Protein AF-A0A1U7CKX8-F1 (afdb_monomer_lite)

Secondary structure (DSSP, 8-state):
----PPPHHHHHHHHHHHHHHHHHHHHHHHHHHHHHHHHHHHHHHH---HHHHHHHHHHHHHHHHHHHHHHHTHHHHHHHHHHHHHHHHS------------

Radius of gyration: 24.33 Å; chains: 1; bounding box: 65×36×68 Å

Foldseek 3Di:
DDPPDDDPVVVLVVVLVVLVVVLVVLVVLLVVLVVQLVVLVVCLVPDPDPVVNVVSVVSNVVSVVVNVVSVVVVVVSVVSVVVSVVSVPPDDPDPDPDDDDD

pLDDT: mean 84.9, std 17.54, range [37.41, 98.5]

Sequence (102 aa):
MTQLTAPPEAVDGAQLSKLSVSIRGKLQFMDYLVRAAVADVERFQDEPDPGTRIFIKQLVEMHTANLRQESQNLRAIADLCNMLDAMVQTPQEQPYSSGDPS

Structure (mmCIF, N/CA/C/O backbone):
data_AF-A0A1U7CKX8-F1
#
_entry.id   AF-A0A1U7CKX8-F1
#
loop_
_atom_site.group_PDB
_atom_site.id
_atom_site.type_symbol
_atom_site.label_atom_id
_atom_site.label_alt_id
_atom_site.label_comp_id
_atom_site.label_asym_id
_atom_site.label_entity_id
_atom_site.label_seq_id
_atom_site.pdbx_PDB_ins_code
_atom_site.Cartn_x
_atom_site.Cartn_y
_atom_site.Cartn_z
_atom_site.occupancy
_atom_site.B_iso_or_equiv
_atom_site.auth_seq_id
_atom_site.auth_comp_id
_atom_site.auth_asym_id
_atom_site.auth_atom_id
_atom_site.pdbx_PDB_model_num
ATOM 1 N N . MET A 1 1 ? -28.362 29.559 28.623 1.00 37.41 1 MET A N 1
ATOM 2 C CA . MET A 1 1 ? -27.595 28.728 27.675 1.00 37.41 1 MET A CA 1
ATOM 3 C C . MET A 1 1 ? -27.703 27.292 28.146 1.00 37.41 1 MET A C 1
ATOM 5 O O . MET A 1 1 ? -27.053 26.931 29.116 1.00 37.41 1 MET A O 1
ATOM 9 N N . THR A 1 2 ? -28.602 26.518 27.551 1.00 43.72 2 THR A N 1
ATOM 10 C CA . THR A 1 2 ? -28.795 25.108 27.902 1.00 43.72 2 THR A CA 1
ATOM 11 C C . THR A 1 2 ? -27.727 24.319 27.158 1.00 43.72 2 THR A C 1
ATOM 13 O O . THR A 1 2 ? -27.738 24.277 25.930 1.00 43.72 2 THR A O 1
ATOM 16 N N . GLN A 1 3 ? -26.741 23.798 27.886 1.00 48.81 3 GLN A N 1
ATOM 17 C CA . GLN A 1 3 ? -25.689 22.971 27.309 1.00 48.81 3 GLN A CA 1
ATOM 18 C C . GLN A 1 3 ? -26.336 21.635 26.904 1.00 48.81 3 GLN A C 1
ATOM 20 O O . GLN A 1 3 ? -26.753 20.868 27.767 1.00 48.81 3 GLN A O 1
ATOM 25 N N . LEU A 1 4 ? -26.508 21.406 25.597 1.00 48.78 4 LEU A N 1
ATOM 26 C CA . LEU A 1 4 ? -26.934 20.117 25.051 1.00 48.78 4 LEU A CA 1
ATOM 27 C C . LEU A 1 4 ? -25.744 19.157 25.142 1.00 48.78 4 LEU A C 1
ATOM 29 O O . LEU A 1 4 ? -24.910 19.094 24.240 1.00 48.78 4 LEU A O 1
ATOM 33 N N . THR A 1 5 ? -25.639 18.427 26.244 1.00 53.84 5 THR A N 1
ATOM 34 C CA . THR A 1 5 ? -24.781 17.246 26.304 1.00 53.84 5 THR A CA 1
ATOM 35 C C . THR A 1 5 ? -25.470 16.155 25.489 1.00 53.84 5 THR A C 1
ATOM 37 O O . THR A 1 5 ? -26.598 15.767 25.793 1.00 53.84 5 THR A O 1
ATOM 40 N N . ALA A 1 6 ? -24.837 15.716 24.398 1.00 52.34 6 ALA A N 1
ATOM 41 C CA . ALA A 1 6 ? -25.353 14.618 23.588 1.00 52.34 6 ALA A CA 1
ATOM 42 C C . ALA A 1 6 ? -25.485 13.343 24.446 1.00 52.34 6 ALA A C 1
ATOM 44 O O . ALA A 1 6 ? -24.659 13.142 25.343 1.00 52.34 6 ALA A O 1
ATOM 45 N N . PRO A 1 7 ? -26.488 12.482 24.188 1.00 52.84 7 PRO A N 1
ATOM 46 C CA . PRO A 1 7 ? -26.635 11.224 24.908 1.00 52.84 7 PRO A CA 1
ATOM 47 C C . PRO A 1 7 ? -25.356 10.379 24.778 1.00 52.84 7 PRO A C 1
ATOM 49 O O . PRO A 1 7 ? -24.800 10.324 23.677 1.00 52.84 7 PRO A O 1
ATOM 52 N N . PRO A 1 8 ? -24.895 9.708 25.849 1.00 57.59 8 PRO A N 1
ATOM 53 C CA . PRO A 1 8 ? -23.675 8.896 25.825 1.00 57.59 8 PRO A CA 1
ATOM 54 C C . PRO A 1 8 ? -23.664 7.857 24.689 1.00 57.59 8 PRO A C 1
ATOM 56 O O . PRO A 1 8 ? -22.658 7.718 24.000 1.00 57.59 8 PRO A O 1
ATOM 59 N N . GLU A 1 9 ? -24.815 7.260 24.364 1.00 57.09 9 GLU A N 1
ATOM 60 C CA . GLU A 1 9 ? -24.949 6.302 23.252 1.00 57.09 9 GLU A CA 1
ATOM 61 C C . GLU A 1 9 ? -24.613 6.900 21.868 1.00 57.09 9 GLU A C 1
ATOM 63 O O . GLU A 1 9 ? -24.087 6.214 20.988 1.00 57.09 9 GLU A O 1
ATOM 68 N N . ALA A 1 10 ? -24.872 8.197 21.657 1.00 61.53 10 ALA A N 1
ATOM 69 C CA . ALA A 1 10 ? -24.532 8.879 20.406 1.00 61.53 10 ALA A CA 1
ATOM 70 C C . ALA A 1 10 ? -23.018 9.129 20.278 1.00 61.53 10 ALA A C 1
ATOM 72 O O . ALA A 1 10 ? -22.487 9.191 19.164 1.00 61.53 10 ALA A O 1
ATOM 73 N N . VAL A 1 11 ? -22.317 9.258 21.410 1.00 61.78 11 VAL A N 1
ATOM 74 C CA . VAL A 1 11 ? -20.858 9.418 21.466 1.00 61.78 11 VAL A CA 1
ATOM 75 C C . VAL A 1 11 ? -20.166 8.087 21.158 1.00 61.78 11 VAL A C 1
ATOM 77 O O . VAL A 1 11 ? -19.214 8.074 20.373 1.00 61.78 11 VAL A O 1
ATOM 80 N N . ASP A 1 12 ? -20.693 6.974 21.670 1.00 72.00 12 ASP A N 1
ATOM 81 C CA . ASP A 1 12 ? -20.143 5.632 21.443 1.00 72.00 12 ASP A CA 1
ATOM 82 C C . ASP A 1 12 ? -20.283 5.192 19.978 1.00 72.00 12 ASP A C 1
ATOM 84 O O . ASP A 1 12 ? -19.314 4.736 19.362 1.00 72.00 12 ASP A O 1
ATOM 88 N N . GLY A 1 13 ? -21.443 5.436 19.356 1.00 77.50 13 GLY A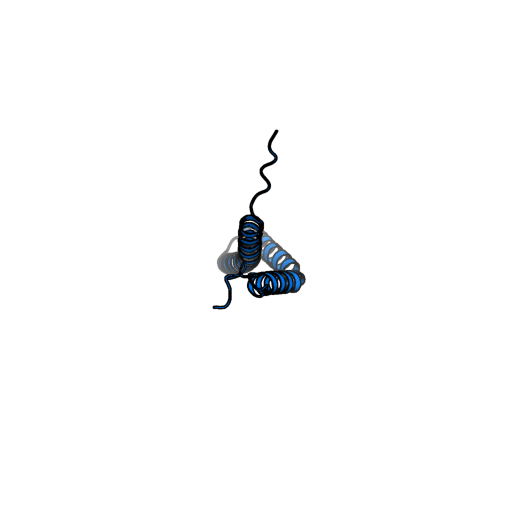 N 1
ATOM 89 C CA . GLY A 1 13 ? -21.658 5.144 17.933 1.00 77.50 13 GLY A CA 1
ATOM 90 C C . GLY A 1 13 ? -20.727 5.933 17.000 1.00 77.50 13 GLY A C 1
ATOM 91 O O . GLY A 1 13 ? -20.190 5.390 16.027 1.00 77.50 13 GLY A O 1
ATOM 92 N N . ALA A 1 14 ? -20.473 7.208 17.308 1.00 83.94 14 ALA A N 1
ATOM 93 C CA . ALA A 1 14 ? -19.542 8.035 16.541 1.00 83.94 14 ALA A CA 1
ATOM 94 C C . ALA A 1 14 ? -18.088 7.543 16.668 1.00 83.94 14 ALA A C 1
ATOM 96 O O . ALA A 1 14 ? -17.337 7.554 15.686 1.00 83.94 14 ALA A O 1
ATOM 97 N N . GLN A 1 15 ? -17.691 7.076 17.855 1.00 86.25 15 GLN A N 1
ATOM 98 C CA . GLN A 1 15 ? -16.363 6.513 18.096 1.00 86.25 15 GLN A CA 1
ATOM 99 C C . GLN A 1 15 ? -16.169 5.155 17.399 1.00 86.25 15 GLN A C 1
ATOM 101 O O . GLN A 1 15 ? -15.157 4.978 16.715 1.00 86.25 15 GLN A O 1
ATOM 106 N N . LEU A 1 16 ? -17.154 4.250 17.463 1.00 88.00 16 LEU A N 1
ATOM 107 C CA . LEU A 1 16 ? -17.150 2.969 16.737 1.00 88.00 16 LEU A CA 1
ATOM 108 C C . LEU A 1 16 ? -16.984 3.173 15.222 1.00 88.00 16 LEU A C 1
ATOM 110 O O . LEU A 1 16 ? -16.149 2.529 14.575 1.00 88.00 16 LEU A O 1
ATOM 114 N N . SER A 1 17 ? -17.744 4.117 14.656 1.00 90.56 17 SER A N 1
ATOM 115 C CA . SER A 1 17 ? -17.652 4.483 13.238 1.00 90.56 17 SER A CA 1
ATOM 116 C C . SER A 1 17 ? -16.258 5.010 12.882 1.00 90.56 17 SER A C 1
ATOM 118 O O . SER A 1 17 ? -15.639 4.559 11.913 1.00 90.56 17 SER A O 1
ATOM 120 N N . LYS A 1 18 ? -15.703 5.906 13.708 1.00 92.25 18 LYS A N 1
ATOM 121 C CA . LYS A 1 18 ? -14.363 6.473 13.508 1.00 92.25 18 LYS A CA 1
ATOM 122 C C . LYS A 1 18 ? -13.263 5.407 13.539 1.00 92.25 18 LYS A C 1
ATOM 124 O O . LYS A 1 18 ? -12.373 5.435 12.682 1.00 92.25 18 LYS A O 1
ATOM 129 N N . LEU A 1 19 ? -13.307 4.475 14.493 1.00 92.62 19 LEU A N 1
ATOM 130 C CA . LEU A 1 19 ? -12.349 3.367 14.578 1.00 92.62 19 LEU A CA 1
ATOM 131 C C . LEU A 1 19 ? -12.445 2.457 13.352 1.00 92.62 19 LEU A C 1
ATOM 133 O O . LEU A 1 19 ? -11.428 2.178 12.717 1.00 92.62 19 LEU A O 1
ATOM 137 N N . SER A 1 20 ? -13.663 2.092 12.948 1.00 93.88 20 SER A N 1
ATOM 138 C CA . SER A 1 20 ? -13.908 1.256 11.766 1.00 93.88 20 SER A CA 1
ATOM 139 C C . SER A 1 20 ? -13.373 1.901 10.481 1.00 93.88 20 SER A C 1
ATOM 141 O O . SER A 1 20 ? -12.678 1.259 9.690 1.00 93.88 20 SER A O 1
ATOM 143 N N . VAL A 1 21 ? -13.630 3.199 10.286 1.00 95.50 21 VAL A N 1
ATOM 144 C CA . VAL A 1 21 ? -13.093 3.969 9.151 1.00 95.50 21 VAL A CA 1
ATOM 145 C C . VAL A 1 21 ? -11.564 4.028 9.191 1.00 95.50 21 VAL A C 1
ATOM 147 O O . VAL A 1 21 ? -10.928 3.917 8.142 1.00 95.50 21 VAL A O 1
ATOM 150 N N . SER A 1 22 ? -10.968 4.156 10.378 1.00 93.94 22 SER A N 1
ATOM 151 C CA . SER A 1 22 ? -9.510 4.214 10.548 1.00 93.94 22 SER A CA 1
ATOM 152 C C . SER A 1 22 ? -8.834 2.886 10.201 1.00 93.94 22 SER A C 1
ATOM 154 O O . SER A 1 22 ? -7.848 2.882 9.463 1.00 93.94 22 SER A O 1
ATOM 156 N N . ILE A 1 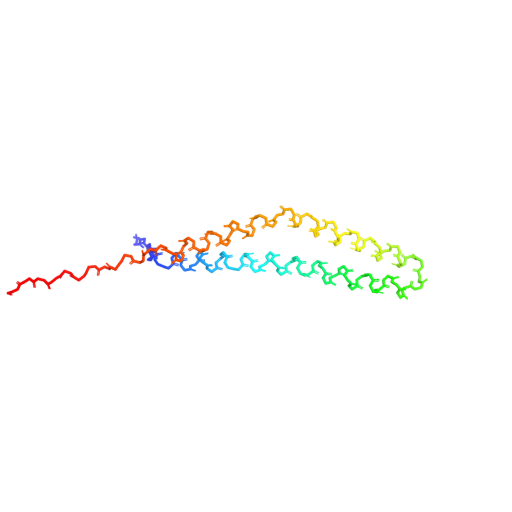23 ? -9.379 1.759 10.678 1.00 94.31 23 ILE A N 1
ATOM 157 C CA . ILE A 1 23 ? -8.905 0.406 10.337 1.00 94.31 23 ILE A CA 1
ATOM 158 C C . ILE A 1 23 ? -8.977 0.201 8.825 1.00 94.31 23 ILE A C 1
ATOM 160 O O . ILE A 1 23 ? -7.979 -0.153 8.193 1.00 94.31 23 ILE A O 1
ATOM 164 N N . ARG A 1 24 ? -10.142 0.494 8.232 1.00 95.88 24 ARG A N 1
ATOM 165 C CA . ARG A 1 24 ? -10.351 0.381 6.787 1.00 95.88 24 ARG A CA 1
ATOM 166 C C . ARG A 1 24 ? -9.334 1.215 6.011 1.00 95.88 24 ARG A C 1
ATOM 168 O O . ARG A 1 24 ? -8.720 0.693 5.090 1.00 95.88 24 ARG A O 1
ATOM 175 N N . GLY A 1 25 ? -9.131 2.476 6.394 1.00 95.19 25 GLY A N 1
ATOM 176 C CA . GLY A 1 25 ? -8.194 3.375 5.719 1.00 95.19 25 GLY A CA 1
ATOM 177 C C . GLY A 1 25 ? -6.755 2.856 5.735 1.00 95.19 25 GLY A C 1
ATOM 178 O O . GLY A 1 25 ? -6.089 2.880 4.703 1.00 95.19 25 GLY A O 1
ATOM 179 N N . LYS A 1 26 ? -6.293 2.317 6.872 1.00 94.62 26 LYS A N 1
ATOM 180 C CA . LYS A 1 26 ? -4.951 1.719 6.982 1.00 94.62 26 LYS A CA 1
ATOM 181 C C . LYS A 1 26 ? -4.786 0.508 6.065 1.00 94.62 26 LYS A C 1
ATOM 183 O O . LYS A 1 26 ? -3.821 0.442 5.308 1.00 94.62 26 LYS A O 1
ATOM 188 N N . LEU A 1 27 ? -5.747 -0.415 6.087 1.00 95.50 27 LEU A N 1
ATOM 189 C CA . LEU A 1 27 ? -5.705 -1.617 5.249 1.00 95.50 27 LEU A CA 1
ATOM 190 C C . LEU A 1 27 ? -5.793 -1.280 3.755 1.00 95.50 27 LEU A C 1
ATOM 192 O O . LEU A 1 27 ? -5.029 -1.815 2.957 1.00 95.50 27 LEU A O 1
ATOM 196 N N . GLN A 1 28 ? -6.674 -0.349 3.380 1.00 96.50 28 GLN A N 1
ATOM 197 C CA . GLN A 1 28 ? -6.803 0.127 2.001 1.00 96.50 28 GLN A CA 1
ATOM 198 C C . GLN A 1 28 ? -5.520 0.786 1.498 1.00 96.50 28 GLN A C 1
ATOM 200 O O . GLN A 1 28 ? -5.159 0.604 0.338 1.00 96.50 28 GLN A O 1
ATOM 205 N N . PHE A 1 29 ? -4.823 1.537 2.351 1.00 95.38 29 PHE A N 1
ATOM 206 C CA . PHE A 1 29 ? -3.559 2.154 1.972 1.00 95.38 29 PHE A CA 1
ATOM 207 C C . PHE A 1 29 ? -2.454 1.115 1.746 1.00 95.38 29 PHE A C 1
ATOM 209 O O . PHE A 1 29 ? -1.740 1.197 0.749 1.00 95.38 29 PHE A O 1
ATOM 216 N N . MET A 1 30 ? -2.344 0.101 2.608 1.00 96.06 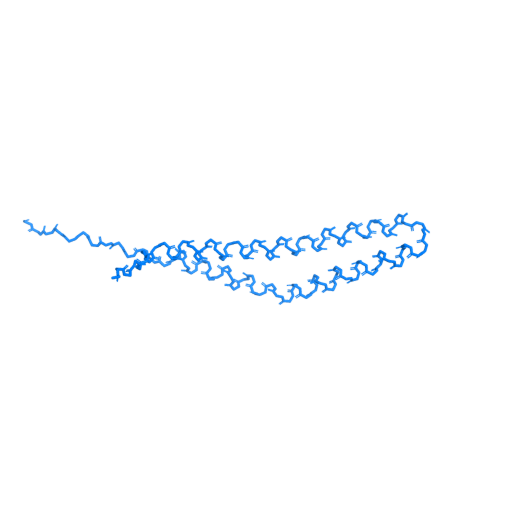30 MET A N 1
ATOM 217 C CA . MET A 1 30 ? -1.387 -0.993 2.398 1.00 96.06 30 MET A CA 1
ATOM 218 C C . MET A 1 30 ? -1.667 -1.762 1.103 1.00 96.06 30 MET A C 1
ATOM 220 O O . MET A 1 30 ? -0.748 -2.022 0.331 1.00 96.06 30 MET A O 1
ATOM 224 N N . ASP A 1 31 ? -2.933 -2.078 0.837 1.00 96.81 31 ASP A N 1
ATOM 225 C CA . ASP A 1 31 ? -3.350 -2.732 -0.404 1.00 96.81 31 ASP A CA 1
ATOM 226 C C . ASP A 1 31 ? -3.076 -1.855 -1.641 1.00 96.81 31 ASP A C 1
ATOM 228 O O . ASP A 1 31 ? -2.579 -2.343 -2.656 1.00 96.81 31 ASP A O 1
ATOM 232 N N . TYR A 1 32 ? -3.292 -0.540 -1.542 1.00 97.81 32 TYR A N 1
ATOM 233 C CA . TYR A 1 32 ? -2.887 0.409 -2.581 1.00 97.81 32 TYR A CA 1
ATOM 234 C C . TYR A 1 32 ? -1.380 0.348 -2.865 1.00 97.81 32 TYR A C 1
ATOM 236 O O . TYR A 1 32 ? -0.992 0.277 -4.028 1.00 97.81 32 TYR A O 1
ATOM 244 N N . LEU A 1 33 ? -0.530 0.347 -1.831 1.00 97.62 33 LEU A N 1
ATOM 245 C CA . LEU A 1 33 ? 0.925 0.288 -2.007 1.00 97.62 33 LEU A CA 1
ATOM 246 C C . LEU A 1 33 ? 1.363 -0.996 -2.719 1.00 97.62 33 LEU A C 1
ATOM 248 O O . LEU A 1 33 ? 2.233 -0.941 -3.586 1.00 97.62 33 LEU A O 1
ATOM 252 N N . VAL A 1 34 ? 0.738 -2.131 -2.392 1.00 97.69 34 VAL A N 1
ATOM 253 C CA . VAL A 1 34 ? 0.984 -3.406 -3.079 1.00 97.69 34 VAL A CA 1
ATOM 254 C C . VAL A 1 34 ? 0.562 -3.316 -4.543 1.00 97.69 34 VAL A C 1
ATOM 256 O O . VAL A 1 34 ? 1.357 -3.635 -5.424 1.00 97.69 34 VAL A O 1
ATOM 259 N N . ARG A 1 35 ? -0.659 -2.842 -4.822 1.00 98.50 35 ARG A N 1
ATOM 260 C CA . ARG A 1 35 ? -1.172 -2.718 -6.195 1.00 98.50 35 ARG A CA 1
ATOM 261 C C . ARG A 1 35 ? -0.330 -1.768 -7.050 1.00 98.50 35 ARG A C 1
ATOM 263 O O . ARG A 1 35 ? -0.053 -2.087 -8.201 1.00 98.50 35 ARG A O 1
ATOM 270 N N . ALA A 1 36 ? 0.113 -0.646 -6.485 1.00 98.19 36 ALA A N 1
ATOM 271 C CA . ALA A 1 36 ? 1.002 0.296 -7.160 1.00 98.19 36 ALA A CA 1
ATOM 272 C C . ALA A 1 36 ? 2.369 -0.335 -7.469 1.00 98.19 36 ALA A C 1
ATOM 274 O O . ALA A 1 36 ? 2.820 -0.287 -8.609 1.00 98.19 36 ALA A O 1
ATOM 275 N N . ALA A 1 37 ? 2.986 -1.009 -6.490 1.00 97.81 37 ALA A N 1
ATOM 276 C CA . ALA A 1 37 ? 4.266 -1.685 -6.691 1.00 97.81 37 ALA A CA 1
ATOM 277 C C . ALA A 1 37 ? 4.190 -2.782 -7.767 1.00 97.81 37 ALA A C 1
ATOM 279 O O . ALA A 1 37 ? 5.104 -2.893 -8.579 1.00 97.81 37 ALA A O 1
ATOM 280 N N . VAL A 1 38 ? 3.107 -3.567 -7.803 1.00 98.31 38 VAL A N 1
ATOM 281 C CA . VAL A 1 38 ? 2.885 -4.585 -8.846 1.00 98.31 38 VAL A CA 1
ATOM 282 C C . VAL A 1 38 ? 2.781 -3.935 -10.225 1.00 98.31 38 VAL A C 1
ATOM 284 O O . VAL A 1 38 ? 3.508 -4.332 -11.132 1.00 98.31 38 VAL A O 1
ATOM 287 N N . ALA A 1 39 ? 1.950 -2.899 -10.366 1.00 98.25 39 ALA A N 1
ATOM 288 C CA . ALA A 1 39 ? 1.780 -2.197 -11.636 1.00 98.25 39 ALA A CA 1
ATOM 289 C C . ALA A 1 39 ? 3.092 -1.566 -12.134 1.00 98.25 39 ALA A C 1
ATOM 291 O O . ALA A 1 39 ? 3.399 -1.619 -13.323 1.00 98.25 39 ALA A O 1
ATOM 292 N N . ASP A 1 40 ? 3.899 -0.992 -11.239 1.00 98.19 40 ASP A N 1
ATOM 293 C CA . ASP A 1 40 ? 5.195 -0.427 -11.618 1.00 98.19 40 ASP A CA 1
ATOM 294 C C . ASP A 1 40 ? 6.220 -1.510 -11.986 1.00 98.19 40 ASP A C 1
ATOM 296 O O . ASP A 1 40 ? 7.029 -1.295 -12.886 1.00 98.19 40 ASP A O 1
ATOM 300 N N . VAL A 1 41 ? 6.177 -2.697 -11.369 1.00 98.31 41 VAL A N 1
ATOM 301 C CA . VAL A 1 41 ? 7.023 -3.833 -11.777 1.00 98.31 41 VAL A CA 1
ATOM 302 C C . VAL A 1 41 ? 6.646 -4.336 -13.171 1.00 98.31 41 VAL A C 1
ATOM 304 O O . VAL A 1 41 ? 7.543 -4.566 -13.979 1.00 98.31 41 VAL A O 1
ATOM 307 N N . GLU A 1 42 ? 5.353 -4.473 -13.471 1.00 98.25 42 GLU A N 1
ATOM 308 C CA . GLU A 1 42 ? 4.873 -4.846 -14.811 1.00 98.25 42 GLU A CA 1
ATOM 309 C C . GLU A 1 42 ? 5.352 -3.825 -15.854 1.00 98.25 42 GLU A C 1
ATOM 311 O O . GLU A 1 42 ? 6.007 -4.180 -16.833 1.00 98.25 42 GLU A O 1
ATOM 316 N N . ARG A 1 43 ? 5.164 -2.527 -15.578 1.00 97.88 43 ARG A N 1
ATOM 317 C CA . ARG A 1 43 ? 5.656 -1.447 -16.447 1.00 97.88 43 ARG A CA 1
ATOM 318 C C . ARG A 1 43 ? 7.174 -1.468 -16.612 1.00 97.88 43 ARG A C 1
ATOM 320 O O . ARG A 1 43 ? 7.665 -1.217 -17.704 1.00 97.88 43 ARG A O 1
ATOM 327 N N . PHE A 1 44 ? 7.929 -1.758 -15.553 1.00 98.00 44 PHE A N 1
ATOM 328 C CA . PHE A 1 44 ? 9.391 -1.834 -15.611 1.00 98.00 44 PHE A CA 1
ATOM 329 C C . PHE A 1 44 ? 9.881 -2.948 -16.545 1.00 98.00 44 PHE A C 1
ATOM 331 O O . PHE A 1 44 ? 10.891 -2.767 -17.227 1.00 98.00 44 PHE A O 1
ATOM 338 N N . GLN A 1 45 ? 9.195 -4.096 -16.555 1.00 96.88 45 GLN A N 1
ATOM 339 C CA . GLN A 1 45 ? 9.548 -5.244 -17.396 1.00 96.88 45 GLN A CA 1
ATOM 340 C C . GLN A 1 45 ? 9.355 -4.939 -18.883 1.00 96.88 45 GLN A C 1
ATOM 342 O O . GLN A 1 45 ? 10.210 -5.308 -19.692 1.00 96.88 45 GLN A O 1
ATOM 347 N N . ASP A 1 46 ? 8.285 -4.220 -19.215 1.00 97.38 46 ASP A N 1
ATOM 348 C CA . ASP A 1 46 ? 7.927 -3.898 -20.595 1.00 97.38 46 ASP A CA 1
ATOM 349 C C . ASP A 1 46 ? 8.612 -2.629 -21.132 1.00 97.38 46 ASP A C 1
ATOM 351 O O . ASP A 1 46 ? 8.634 -2.422 -22.342 1.00 97.38 46 ASP A O 1
ATOM 355 N N . GLU A 1 47 ? 9.191 -1.779 -20.272 1.00 98.25 47 GLU A N 1
ATOM 356 C CA . GLU A 1 47 ? 9.734 -0.465 -20.654 1.00 98.25 47 GLU A CA 1
ATOM 357 C C . GLU A 1 47 ? 11.079 -0.566 -21.397 1.00 98.25 47 GLU A C 1
ATOM 359 O O . GLU A 1 47 ? 12.085 -0.898 -20.759 1.00 98.25 47 GLU A O 1
ATOM 364 N N . PRO A 1 48 ? 11.165 -0.254 -22.706 1.00 96.88 48 PRO A N 1
ATOM 365 C CA . PRO A 1 48 ? 12.416 -0.325 -23.460 1.00 96.88 48 PRO A CA 1
ATOM 366 C C . PRO A 1 48 ? 13.363 0.859 -23.218 1.00 96.88 48 PRO A C 1
ATOM 368 O O . PRO A 1 48 ? 14.571 0.699 -23.413 1.00 96.88 48 PRO A O 1
ATOM 371 N N . ASP A 1 49 ? 12.858 2.032 -22.821 1.00 98.44 49 ASP A N 1
ATOM 372 C CA . ASP A 1 49 ? 13.679 3.227 -22.637 1.00 98.44 49 ASP A CA 1
ATOM 373 C C . ASP A 1 49 ? 14.463 3.175 -21.309 1.00 98.44 49 ASP A C 1
ATOM 375 O O . ASP A 1 49 ? 13.867 3.113 -20.228 1.00 98.44 49 ASP A O 1
ATOM 379 N N . PRO A 1 50 ? 15.809 3.251 -21.335 1.00 97.06 50 PRO A N 1
ATOM 380 C CA . PRO A 1 50 ? 16.615 3.180 -20.119 1.00 97.06 50 PRO A CA 1
ATOM 381 C C . PRO A 1 50 ? 16.314 4.289 -19.102 1.00 97.06 50 PRO A C 1
ATOM 383 O O . PRO A 1 50 ? 16.379 4.039 -17.898 1.00 97.06 50 PRO A O 1
ATOM 386 N N . GLY A 1 51 ? 15.993 5.504 -19.560 1.00 97.88 51 GLY A N 1
ATOM 387 C CA . GLY A 1 51 ? 15.701 6.636 -18.676 1.00 97.88 51 GLY A CA 1
ATOM 388 C C . GLY A 1 51 ? 14.399 6.433 -17.905 1.00 97.88 51 GLY A C 1
ATOM 389 O O . GLY A 1 51 ? 14.359 6.545 -16.678 1.00 97.88 51 GLY A O 1
ATOM 390 N N . THR A 1 52 ? 13.349 6.043 -18.620 1.00 98.00 52 THR A N 1
ATOM 391 C CA . THR A 1 52 ? 12.033 5.733 -18.057 1.00 98.00 52 THR A CA 1
ATOM 392 C C . THR A 1 52 ? 12.110 4.526 -17.127 1.00 98.00 52 THR A C 1
ATOM 394 O O . THR A 1 52 ? 11.551 4.545 -16.031 1.00 98.00 52 THR A O 1
ATOM 397 N N . ARG A 1 53 ? 12.911 3.516 -17.480 1.00 98.06 53 ARG A N 1
ATOM 398 C CA . ARG A 1 53 ? 13.165 2.349 -16.630 1.00 98.06 53 ARG A CA 1
ATOM 399 C C . ARG A 1 53 ? 13.811 2.719 -15.28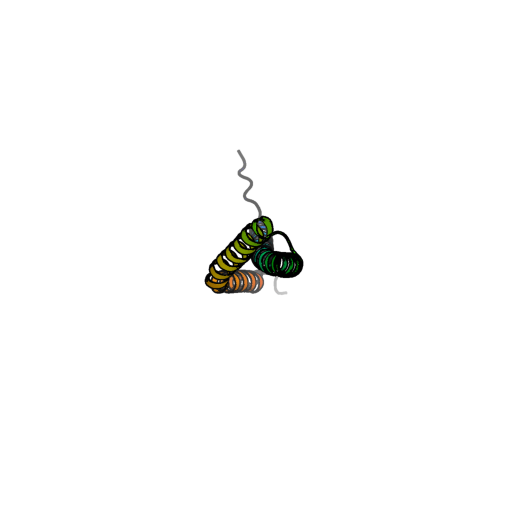6 1.00 98.06 53 ARG A C 1
ATOM 401 O O . ARG A 1 53 ? 13.440 2.157 -14.255 1.00 98.06 53 ARG A O 1
ATOM 408 N N . ILE A 1 54 ? 14.741 3.680 -15.263 1.00 98.19 54 ILE A N 1
ATOM 409 C CA . ILE A 1 54 ? 15.323 4.205 -14.011 1.00 98.19 54 ILE A CA 1
ATOM 410 C C . ILE A 1 54 ? 14.244 4.872 -13.154 1.00 98.19 54 ILE A C 1
ATOM 412 O O . ILE A 1 54 ? 14.175 4.616 -11.952 1.00 98.19 54 ILE A O 1
ATOM 416 N N . PHE A 1 55 ? 13.391 5.693 -13.767 1.00 98.06 55 PHE A N 1
ATOM 417 C CA . PHE A 1 55 ? 12.301 6.360 -13.061 1.00 98.06 55 PHE A CA 1
ATOM 418 C C . PHE A 1 55 ? 11.306 5.356 -12.458 1.00 98.06 55 PHE A C 1
ATOM 420 O O . PHE A 1 55 ? 10.989 5.440 -11.273 1.00 98.06 55 PHE A O 1
ATOM 427 N N . ILE A 1 56 ? 10.868 4.354 -13.227 1.00 98.06 56 ILE A N 1
ATOM 428 C CA . ILE A 1 56 ? 9.940 3.327 -12.731 1.00 98.06 56 ILE A CA 1
ATOM 429 C C . ILE A 1 56 ? 10.573 2.533 -11.579 1.00 98.06 56 ILE A C 1
ATOM 431 O O . ILE A 1 56 ? 9.914 2.275 -10.574 1.00 98.06 56 ILE A O 1
ATOM 435 N N . LYS A 1 57 ? 11.870 2.207 -11.658 1.00 97.94 57 LYS A N 1
ATOM 436 C CA . LYS A 1 57 ? 12.581 1.549 -10.550 1.00 97.94 57 LYS A CA 1
ATOM 437 C C . LYS A 1 57 ? 12.488 2.353 -9.248 1.00 97.94 57 LYS A C 1
ATOM 439 O O . LYS A 1 57 ? 12.250 1.769 -8.194 1.00 97.94 57 LYS A O 1
ATOM 444 N N . GLN A 1 58 ? 12.637 3.676 -9.318 1.00 98.31 58 GLN A N 1
ATOM 445 C CA . GLN A 1 58 ? 12.507 4.546 -8.146 1.00 98.31 58 GLN A CA 1
ATOM 446 C C . GLN A 1 58 ? 11.084 4.529 -7.568 1.00 98.31 58 GLN A C 1
ATOM 448 O O . GLN A 1 58 ? 10.929 4.563 -6.347 1.00 98.31 58 GLN A O 1
ATOM 453 N N . LEU A 1 59 ? 10.047 4.420 -8.408 1.00 98.06 59 LEU A N 1
ATOM 454 C CA . LEU A 1 59 ? 8.664 4.259 -7.939 1.00 98.06 59 LEU A CA 1
ATOM 455 C C . LEU A 1 59 ? 8.469 2.937 -7.189 1.00 98.06 59 LEU A C 1
ATOM 457 O O . LEU A 1 59 ? 7.931 2.937 -6.080 1.00 98.06 59 LEU A O 1
ATOM 461 N N . VAL A 1 60 ? 8.982 1.827 -7.732 1.00 98.12 60 VAL A N 1
ATOM 462 C CA . VAL A 1 60 ? 8.945 0.517 -7.060 1.00 98.12 60 VAL A CA 1
ATOM 463 C C . VAL A 1 60 ? 9.651 0.585 -5.702 1.00 98.12 60 VAL A C 1
ATOM 465 O O . VAL A 1 60 ? 9.112 0.117 -4.694 1.00 98.12 60 VAL A O 1
ATOM 468 N N . GLU A 1 61 ? 10.839 1.193 -5.647 1.00 98.00 61 GLU A N 1
ATOM 469 C CA . GLU A 1 61 ? 11.602 1.379 -4.408 1.00 98.00 61 GLU A CA 1
ATOM 470 C C . GLU A 1 61 ? 10.828 2.220 -3.383 1.00 98.00 61 GLU A C 1
ATOM 472 O O . GLU A 1 61 ? 10.734 1.829 -2.217 1.00 98.00 61 GLU A O 1
ATOM 477 N N . MET A 1 62 ? 10.213 3.323 -3.817 1.00 98.19 62 MET A N 1
ATOM 478 C CA . MET A 1 62 ? 9.386 4.187 -2.975 1.00 98.19 62 MET A CA 1
ATOM 479 C C . MET A 1 62 ? 8.168 3.440 -2.412 1.00 98.19 62 MET A C 1
ATOM 481 O O . MET A 1 62 ? 7.951 3.448 -1.198 1.00 98.19 62 MET A O 1
ATOM 485 N N . HIS A 1 63 ? 7.378 2.767 -3.255 1.00 98.19 63 HIS A N 1
ATOM 486 C CA . HIS A 1 63 ? 6.199 2.020 -2.807 1.00 98.19 63 HIS A CA 1
ATOM 487 C C . HIS A 1 63 ? 6.574 0.892 -1.841 1.00 98.19 63 HIS A C 1
ATOM 489 O O . HIS A 1 63 ? 5.915 0.712 -0.816 1.00 98.19 63 HIS A O 1
ATOM 495 N N . THR A 1 64 ? 7.678 0.192 -2.108 1.00 97.25 64 THR A N 1
ATOM 496 C CA . THR A 1 64 ? 8.185 -0.874 -1.232 1.00 97.25 64 THR A CA 1
ATOM 497 C C . THR A 1 64 ? 8.691 -0.324 0.105 1.00 97.25 64 THR A C 1
ATOM 499 O O . THR A 1 64 ? 8.463 -0.937 1.150 1.00 97.25 64 THR A O 1
ATOM 502 N N . ALA A 1 65 ? 9.356 0.836 0.108 1.00 97.62 65 ALA A N 1
ATOM 503 C CA . ALA A 1 65 ? 9.793 1.505 1.333 1.00 97.62 65 ALA A CA 1
ATOM 504 C C . ALA A 1 65 ? 8.597 1.934 2.198 1.00 97.62 65 ALA A C 1
ATOM 506 O O . ALA A 1 65 ? 8.572 1.635 3.394 1.00 97.62 65 ALA A O 1
ATOM 507 N N . ASN A 1 66 ? 7.575 2.535 1.582 1.00 96.25 66 ASN A N 1
ATOM 508 C CA . ASN A 1 66 ? 6.335 2.906 2.263 1.00 96.25 66 ASN A CA 1
ATOM 509 C C . ASN A 1 66 ? 5.619 1.672 2.827 1.00 96.25 66 ASN A C 1
ATOM 511 O O . ASN A 1 66 ? 5.191 1.678 3.97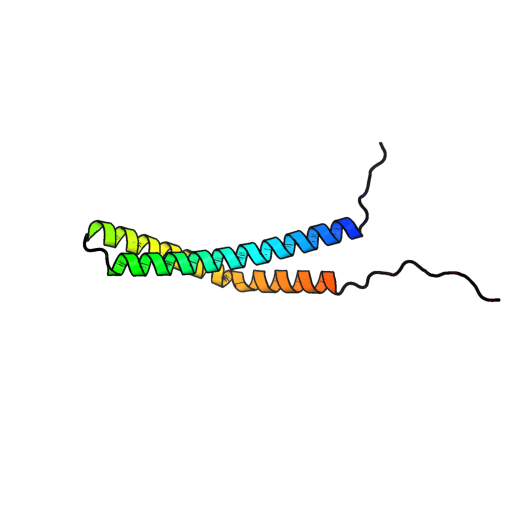9 1.00 96.25 66 ASN A O 1
ATOM 515 N N . LEU A 1 67 ? 5.542 0.580 2.058 1.00 95.69 67 LEU A N 1
ATOM 516 C CA . LEU A 1 67 ? 4.908 -0.657 2.515 1.00 95.69 67 LEU A CA 1
ATOM 517 C C . LEU A 1 67 ? 5.656 -1.261 3.706 1.00 95.69 67 LEU A C 1
ATOM 519 O O . LEU A 1 67 ? 5.029 -1.717 4.659 1.00 95.69 67 LEU A O 1
ATOM 523 N N . ARG A 1 68 ? 6.994 -1.227 3.692 1.00 95.81 68 ARG A N 1
ATOM 524 C CA . ARG A 1 68 ? 7.810 -1.666 4.829 1.00 95.81 68 ARG A CA 1
ATOM 525 C C . ARG A 1 68 ? 7.510 -0.833 6.074 1.00 95.81 68 ARG A C 1
ATOM 527 O O . ARG A 1 68 ? 7.312 -1.411 7.139 1.00 95.81 68 ARG A O 1
ATOM 534 N N . GLN A 1 69 ? 7.444 0.487 5.946 1.00 94.56 69 GLN A N 1
ATOM 535 C CA . GLN A 1 69 ? 7.111 1.372 7.061 1.00 94.56 69 GLN A CA 1
ATOM 536 C C . GLN A 1 69 ? 5.707 1.082 7.614 1.00 94.56 69 GLN A C 1
ATOM 538 O O . GLN A 1 69 ? 5.551 0.893 8.818 1.00 94.56 69 GLN A O 1
ATOM 543 N N . GLU A 1 70 ? 4.696 0.957 6.754 1.00 92.38 70 GLU A N 1
ATOM 544 C CA . GLU A 1 70 ? 3.336 0.622 7.195 1.00 92.38 70 GLU A CA 1
ATOM 545 C C . GLU A 1 70 ? 3.240 -0.789 7.788 1.00 92.38 70 GLU A C 1
ATOM 547 O O . GLU A 1 70 ? 2.513 -1.004 8.757 1.00 92.38 70 GLU A O 1
ATOM 552 N N . SER A 1 71 ? 4.030 -1.749 7.295 1.00 90.25 71 SER A N 1
ATOM 553 C CA . SER A 1 71 ? 4.058 -3.108 7.849 1.00 90.25 71 SER A CA 1
ATOM 554 C C . SER A 1 71 ? 4.541 -3.148 9.306 1.00 90.25 71 SER A C 1
ATOM 556 O O . SER A 1 71 ? 4.064 -3.963 10.094 1.00 90.25 71 SER A O 1
ATOM 558 N N . GLN A 1 72 ? 5.427 -2.226 9.702 1.00 90.25 72 GLN A N 1
ATOM 559 C CA . GLN A 1 72 ? 5.868 -2.084 11.095 1.00 90.25 72 GLN A CA 1
ATOM 560 C C . GLN A 1 72 ? 4.738 -1.572 12.001 1.00 90.25 72 GLN A C 1
ATOM 562 O O . GLN A 1 72 ? 4.725 -1.855 13.199 1.00 90.25 72 GLN A O 1
ATOM 567 N N . ASN A 1 73 ? 3.751 -0.888 11.419 1.00 86.31 73 ASN A N 1
ATOM 568 C CA . ASN A 1 73 ? 2.582 -0.351 12.106 1.00 86.31 73 ASN A CA 1
ATOM 569 C C . ASN A 1 73 ? 1.383 -1.312 12.121 1.00 86.31 73 ASN A C 1
ATOM 571 O O . ASN A 1 73 ? 0.323 -0.944 12.627 1.00 86.31 73 ASN A O 1
ATOM 575 N N . LEU A 1 74 ? 1.524 -2.553 11.637 1.00 86.69 74 LEU A N 1
ATOM 576 C CA . LEU A 1 74 ? 0.438 -3.544 11.668 1.00 86.69 74 LEU A CA 1
ATOM 577 C C . LEU A 1 74 ? -0.073 -3.829 13.086 1.00 86.69 74 LEU A C 1
ATOM 579 O O . LEU A 1 74 ? -1.262 -4.088 13.265 1.00 86.69 74 LEU A O 1
ATOM 583 N N . ARG A 1 75 ? 0.787 -3.711 14.107 1.00 89.12 75 ARG A N 1
ATOM 584 C CA . ARG A 1 75 ? 0.363 -3.820 15.512 1.00 89.12 75 ARG A CA 1
ATOM 585 C C . ARG A 1 75 ? -0.708 -2.785 15.870 1.00 89.12 75 ARG A C 1
ATOM 587 O O . ARG A 1 75 ? -1.675 -3.140 16.527 1.00 89.12 75 ARG A O 1
ATOM 594 N N . ALA A 1 76 ? -0.608 -1.563 15.350 1.00 88.00 76 ALA A N 1
ATOM 595 C CA . ALA A 1 76 ? -1.612 -0.531 15.597 1.00 88.00 76 ALA A CA 1
ATOM 596 C C . ALA A 1 76 ? -2.985 -0.894 15.005 1.00 88.00 76 ALA A C 1
ATOM 598 O O . ALA A 1 76 ? -4.007 -0.472 15.532 1.00 88.00 76 ALA A O 1
ATOM 599 N N . ILE A 1 77 ? -3.036 -1.680 13.921 1.00 91.75 77 ILE A N 1
ATOM 600 C CA . ILE A 1 77 ? -4.307 -2.195 13.389 1.00 91.75 77 ILE A CA 1
ATOM 601 C C . ILE A 1 77 ? -4.915 -3.198 14.372 1.00 91.75 77 ILE A C 1
ATOM 603 O O . ILE A 1 77 ? -6.104 -3.105 14.661 1.00 91.75 77 ILE A O 1
ATOM 607 N N . ALA A 1 78 ? -4.105 -4.106 14.925 1.00 92.50 78 ALA A N 1
ATOM 608 C CA . ALA A 1 78 ? -4.565 -5.038 15.953 1.00 92.50 78 ALA A CA 1
ATOM 609 C C . ALA A 1 78 ? -5.092 -4.296 17.194 1.00 92.50 78 ALA A C 1
ATOM 611 O O . ALA A 1 78 ? -6.165 -4.626 17.690 1.00 92.50 78 ALA A O 1
ATOM 612 N N . ASP A 1 79 ? -4.400 -3.245 17.638 1.00 93.12 79 ASP A N 1
ATOM 613 C CA . ASP A 1 79 ? -4.832 -2.423 18.773 1.00 93.12 79 ASP A CA 1
ATOM 614 C C . ASP A 1 79 ? -6.179 -1.728 18.504 1.00 93.12 79 ASP A C 1
ATOM 616 O O . ASP A 1 79 ? -7.056 -1.710 19.368 1.00 93.12 79 ASP A O 1
ATOM 620 N N . LEU A 1 80 ? -6.383 -1.204 17.288 1.00 91.88 80 LEU A N 1
ATOM 621 C CA . LEU A 1 80 ? -7.661 -0.613 16.878 1.00 91.88 80 LEU A CA 1
ATOM 622 C C . LEU A 1 80 ? -8.789 -1.653 16.844 1.00 91.88 80 LEU A C 1
ATOM 624 O O . LEU A 1 80 ? -9.904 -1.343 17.258 1.00 91.88 80 LEU A O 1
ATOM 628 N N . CYS A 1 81 ? -8.513 -2.874 16.378 1.00 93.31 81 CYS A N 1
ATOM 629 C CA . CYS A 1 81 ? -9.483 -3.969 16.402 1.00 93.31 81 CYS A CA 1
ATOM 630 C C . CYS A 1 81 ? -9.855 -4.365 17.837 1.00 93.31 81 CYS A C 1
ATOM 632 O O . CYS A 1 81 ? -11.035 -4.532 18.126 1.00 93.31 81 CYS A O 1
ATOM 634 N N . ASN A 1 82 ? -8.877 -4.455 18.743 1.00 94.12 82 ASN A N 1
ATOM 635 C CA . ASN A 1 82 ? -9.123 -4.760 20.155 1.00 94.12 82 ASN A CA 1
ATOM 636 C C . ASN A 1 82 ? -9.971 -3.671 20.829 1.00 94.12 82 ASN A C 1
ATOM 638 O O . ASN A 1 82 ? -10.877 -3.976 21.598 1.00 94.12 82 ASN A O 1
ATOM 642 N N . MET A 1 83 ? -9.701 -2.398 20.523 1.00 91.50 83 MET A N 1
ATOM 643 C CA . MET A 1 83 ? -10.501 -1.277 21.023 1.00 91.50 83 MET A CA 1
ATOM 644 C C . MET A 1 83 ? -11.938 -1.332 20.495 1.00 91.50 83 MET A C 1
ATOM 646 O O . MET A 1 83 ? -12.878 -1.114 21.255 1.00 91.50 83 MET A O 1
ATOM 650 N N . LEU A 1 84 ? -12.108 -1.654 19.209 1.00 90.25 84 LEU A N 1
ATOM 651 C CA . LEU A 1 84 ? -13.422 -1.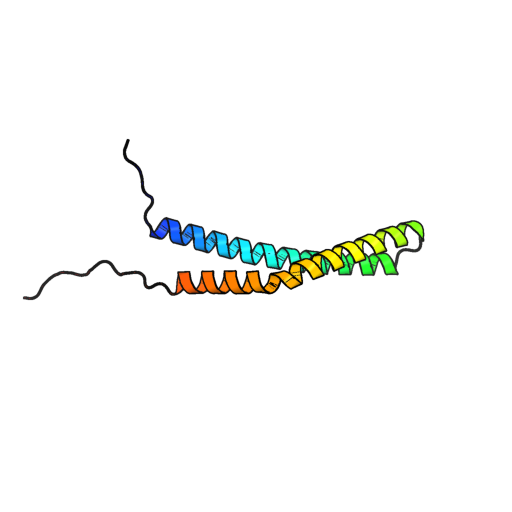817 18.595 1.00 90.25 84 LEU A CA 1
ATOM 652 C C . LEU A 1 84 ? -14.212 -2.957 19.256 1.00 90.25 84 LEU A C 1
ATOM 654 O O . LEU A 1 84 ? -15.379 -2.770 19.580 1.00 90.25 84 LEU A O 1
ATOM 658 N N . ASP A 1 85 ? -13.574 -4.105 19.493 1.00 91.19 85 ASP A N 1
ATOM 659 C CA . ASP A 1 85 ? -14.193 -5.258 20.156 1.00 91.19 85 ASP A CA 1
ATOM 660 C C . ASP A 1 85 ? -14.605 -4.926 21.600 1.00 91.19 85 ASP A C 1
ATOM 662 O O . ASP A 1 85 ? -15.748 -5.153 21.992 1.00 91.19 85 ASP A O 1
ATOM 666 N N . ALA A 1 86 ? -13.725 -4.271 22.365 1.00 90.56 86 ALA A N 1
ATOM 667 C CA . ALA A 1 86 ? -14.020 -3.853 23.735 1.00 90.56 86 ALA A CA 1
ATOM 668 C C . ALA A 1 86 ? -15.250 -2.930 23.829 1.00 90.56 86 ALA A C 1
ATOM 670 O O . ALA A 1 86 ? -16.066 -3.093 24.733 1.00 90.56 86 ALA A O 1
ATOM 671 N N . MET A 1 87 ? -15.413 -1.998 22.882 1.00 87.31 87 MET A N 1
ATOM 672 C CA . MET A 1 87 ? -16.571 -1.096 22.832 1.00 87.31 87 MET A CA 1
ATOM 673 C C . MET A 1 87 ? -17.884 -1.809 22.478 1.00 87.31 87 MET A C 1
ATOM 675 O O . MET A 1 87 ? -18.957 -1.366 22.883 1.00 87.31 87 MET A O 1
ATOM 679 N N . VAL A 1 88 ? -17.824 -2.901 21.714 1.00 85.94 88 VAL A N 1
ATOM 680 C CA . VAL A 1 88 ? -19.010 -3.705 21.377 1.00 85.94 88 VAL A CA 1
ATOM 681 C C . VAL A 1 88 ? -19.388 -4.643 22.528 1.00 85.94 88 VAL A C 1
ATOM 683 O O . VAL A 1 88 ? -20.565 -4.948 22.707 1.00 85.94 88 VAL A O 1
ATOM 686 N N . GLN A 1 89 ? -18.412 -5.086 23.323 1.00 85.19 89 GLN A N 1
ATOM 687 C CA . GLN A 1 89 ? -18.633 -5.980 24.464 1.00 85.19 89 GLN A CA 1
ATOM 688 C C . GLN A 1 89 ? -19.106 -5.268 25.738 1.00 85.19 89 GLN A C 1
ATOM 690 O O . GLN A 1 89 ? -19.573 -5.942 26.659 1.00 85.19 89 GLN A O 1
ATOM 695 N N . THR A 1 90 ? -19.006 -3.937 25.822 1.00 72.38 90 THR A N 1
ATOM 696 C CA . THR A 1 90 ? -19.541 -3.175 26.959 1.00 72.38 90 THR A CA 1
ATOM 697 C C . THR A 1 90 ? -21.048 -3.424 27.100 1.00 72.38 90 THR A C 1
ATOM 699 O O . THR A 1 90 ? -21.797 -3.113 26.172 1.00 72.38 90 THR A O 1
ATOM 702 N N . PRO A 1 91 ? -21.522 -3.990 28.230 1.00 61.00 91 PRO A N 1
ATOM 703 C CA . PRO A 1 91 ? -22.942 -4.241 28.429 1.00 61.00 91 PRO A CA 1
ATOM 704 C C . PRO A 1 91 ? -23.717 -2.927 28.332 1.00 61.00 91 PRO A C 1
ATOM 706 O O . PRO A 1 91 ? -23.403 -1.977 29.048 1.00 61.00 91 PRO A O 1
ATOM 709 N N . GLN A 1 92 ? -24.744 -2.874 27.481 1.00 59.09 92 GLN A N 1
ATOM 710 C CA . GLN A 1 92 ? -25.750 -1.824 27.597 1.00 59.09 92 GLN A CA 1
ATOM 711 C C . GLN A 1 92 ? -26.425 -2.011 28.958 1.00 59.09 92 GLN A C 1
ATOM 713 O O . GLN A 1 92 ? -27.149 -2.990 29.157 1.00 59.09 92 GLN A O 1
ATOM 718 N N . GLU A 1 93 ? -26.157 -1.118 29.913 1.00 54.12 93 GLU A N 1
ATOM 719 C CA . GLU A 1 93 ? -26.938 -1.044 31.144 1.00 54.12 93 GLU A CA 1
ATOM 720 C C . GLU A 1 93 ? -28.395 -0.805 30.742 1.00 54.12 93 GLU A C 1
ATOM 722 O O . GLU A 1 93 ? -28.781 0.295 30.352 1.00 54.12 93 GLU A O 1
ATOM 727 N N . GLN A 1 94 ? -29.205 -1.867 30.771 1.00 53.66 94 GLN A N 1
ATOM 728 C CA . GLN A 1 94 ? -30.643 -1.756 30.586 1.00 53.66 94 GLN A CA 1
ATOM 729 C C . GLN A 1 94 ? -31.183 -0.842 31.693 1.00 53.66 94 GLN A C 1
ATOM 731 O O . GLN A 1 94 ? -31.032 -1.177 32.873 1.00 53.66 94 GLN A O 1
ATOM 736 N N . PRO A 1 95 ? -31.820 0.295 31.369 1.00 49.81 95 PRO A N 1
ATOM 737 C CA . PRO A 1 95 ? -32.422 1.129 32.391 1.00 49.81 95 PRO A CA 1
ATOM 738 C C . PRO A 1 95 ? -33.651 0.402 32.957 1.00 49.81 95 PRO A C 1
ATOM 740 O O . PRO A 1 95 ? -34.678 0.285 32.298 1.00 49.81 95 PRO A O 1
ATOM 743 N N . TYR A 1 96 ? -33.484 -0.135 34.168 1.00 54.25 96 TYR A N 1
ATOM 744 C CA . TYR A 1 96 ? -34.478 -0.530 35.172 1.00 54.25 96 TYR A CA 1
ATOM 745 C C . TYR A 1 96 ? -35.935 -0.748 34.711 1.00 54.25 96 TYR A C 1
ATOM 747 O O . TYR A 1 96 ? -36.693 0.201 34.522 1.00 54.25 96 TYR A O 1
ATOM 755 N N . SER A 1 97 ? -36.395 -2.005 34.754 1.00 53.78 97 SER A N 1
ATOM 756 C CA . SER A 1 97 ? -37.806 -2.315 35.028 1.00 53.78 97 SER A CA 1
ATOM 757 C C . SER A 1 97 ? -38.007 -2.432 36.542 1.00 53.78 97 SER A C 1
ATOM 759 O O . SER A 1 97 ? -38.082 -3.528 37.093 1.00 53.78 97 SER A O 1
ATOM 761 N N . SER A 1 98 ? -38.056 -1.297 37.235 1.00 62.03 98 SER A N 1
ATOM 762 C CA . SER A 1 98 ? -38.598 -1.216 38.596 1.00 62.03 98 SER A CA 1
ATOM 763 C C . SER A 1 98 ? -40.117 -1.036 38.530 1.00 62.03 98 SER A C 1
ATOM 765 O O . SER A 1 98 ? -40.591 0.009 38.093 1.00 62.03 98 SER A O 1
ATOM 767 N N . GLY A 1 99 ? -40.863 -2.050 38.972 1.00 48.28 99 GLY A N 1
ATOM 768 C CA . GLY A 1 99 ? -42.317 -2.014 39.165 1.00 48.28 99 GLY A CA 1
ATOM 769 C C . GLY A 1 99 ? -42.833 -3.401 39.576 1.00 48.28 99 GLY A C 1
ATOM 770 O O . GLY A 1 99 ? -43.150 -4.195 38.700 1.00 48.28 99 GLY A O 1
ATOM 771 N N . ASP A 1 100 ? -42.578 -3.878 40.795 1.00 48.78 100 ASP A N 1
ATOM 772 C CA . ASP A 1 100 ? -43.307 -3.690 42.076 1.00 48.78 100 ASP A CA 1
ATOM 773 C C . ASP A 1 100 ? -44.115 -4.978 42.395 1.00 48.78 100 ASP A C 1
ATOM 775 O O . ASP A 1 100 ? -44.760 -5.510 41.488 1.00 48.78 100 ASP A O 1
ATOM 779 N N . PRO A 1 101 ? -44.045 -5.556 43.613 1.00 63.25 101 PRO A N 1
ATOM 780 C CA . PRO A 1 101 ? -44.732 -6.798 43.955 1.00 63.25 101 PRO A CA 1
ATOM 781 C C . PRO A 1 101 ? -46.180 -6.519 44.394 1.00 63.25 101 PRO A C 1
ATOM 783 O O . PRO A 1 101 ? -46.468 -5.507 45.030 1.00 63.25 101 PRO A O 1
ATOM 786 N N . SER A 1 102 ? -47.101 -7.431 44.082 1.00 62.97 102 SER A N 1
ATOM 787 C CA . SER A 1 102 ? -48.457 -7.486 44.656 1.00 62.97 102 SER A CA 1
ATOM 788 C C . SER A 1 102 ? -48.741 -8.883 45.178 1.00 62.97 102 SER A C 1
ATOM 790 O O . SER A 1 102 ? -48.322 -9.847 44.497 1.00 62.97 102 SER A O 1
#

Organism: NCBI:txid1387353